Protein AF-A0A9K3D9E8-F1 (afdb_monomer_lite)

Radius of gyration: 18.88 Å; chains: 1; bounding box: 39×30×56 Å

Structure (mmCIF, N/CA/C/O backbone):
data_AF-A0A9K3D9E8-F1
#
_entry.id   AF-A0A9K3D9E8-F1
#
loop_
_atom_site.group_PDB
_atom_site.id
_atom_site.type_symbol
_atom_site.label_atom_id
_atom_site.label_alt_id
_atom_site.label_comp_id
_atom_site.label_asym_id
_atom_site.label_entity_id
_atom_site.label_seq_id
_atom_site.pdbx_PDB_ins_code
_atom_site.Cartn_x
_atom_site.Cartn_y
_atom_site.Cartn_z
_atom_site.occupancy
_atom_site.B_iso_or_equiv
_atom_site.auth_seq_id
_atom_site.auth_comp_id
_atom_site.auth_asym_id
_atom_site.auth_atom_id
_atom_site.pdbx_PDB_model_num
ATOM 1 N N . MET A 1 1 ? 25.885 17.808 -23.338 1.00 62.44 1 MET A N 1
ATOM 2 C CA . MET A 1 1 ? 25.522 16.580 -22.603 1.00 62.44 1 MET A CA 1
ATOM 3 C C . MET A 1 1 ? 25.167 15.544 -23.650 1.00 62.44 1 MET A C 1
ATOM 5 O O . MET A 1 1 ? 24.340 15.858 -24.497 1.00 62.44 1 MET A O 1
ATOM 9 N N . ASP A 1 2 ? 25.856 14.404 -23.670 1.00 86.69 2 ASP A N 1
ATOM 10 C CA . ASP A 1 2 ? 25.661 13.380 -24.702 1.00 86.69 2 ASP A CA 1
ATOM 11 C C . ASP A 1 2 ? 24.231 12.832 -24.701 1.00 86.69 2 ASP A C 1
ATOM 13 O O . ASP A 1 2 ? 23.613 12.673 -23.644 1.00 86.69 2 ASP A O 1
ATOM 17 N N . SER A 1 3 ? 23.712 12.504 -25.883 1.00 85.75 3 SER A N 1
ATOM 18 C CA . SER A 1 3 ? 22.376 11.913 -26.056 1.00 85.75 3 SER A CA 1
ATOM 19 C C . SER A 1 3 ? 22.204 10.619 -25.248 1.00 85.75 3 SER A C 1
ATOM 21 O O . SER A 1 3 ? 21.129 10.367 -24.706 1.00 85.75 3 SER A O 1
ATOM 23 N N . ALA A 1 4 ? 23.284 9.850 -25.078 1.00 86.25 4 ALA A N 1
ATOM 24 C CA . ALA A 1 4 ? 23.322 8.659 -24.233 1.00 86.25 4 ALA A CA 1
ATOM 25 C C . ALA A 1 4 ? 23.091 8.968 -22.741 1.00 86.25 4 ALA A C 1
ATOM 27 O O . ALA A 1 4 ? 22.401 8.218 -22.052 1.00 86.25 4 ALA A O 1
ATOM 28 N N . VAL A 1 5 ? 23.612 10.094 -22.243 1.00 91.38 5 VAL A N 1
ATOM 29 C CA . VAL A 1 5 ? 23.432 10.517 -20.844 1.00 91.38 5 VAL A CA 1
ATOM 30 C C . VAL A 1 5 ? 21.983 10.939 -20.602 1.00 91.38 5 VAL A C 1
ATOM 32 O O . VAL A 1 5 ? 21.387 10.552 -19.600 1.00 91.38 5 VAL A O 1
ATOM 35 N N . ILE A 1 6 ? 21.381 11.670 -21.545 1.00 90.00 6 ILE A N 1
ATOM 36 C CA . ILE A 1 6 ? 19.968 12.077 -21.472 1.00 90.00 6 ILE A CA 1
ATOM 37 C C . ILE A 1 6 ? 19.046 10.848 -21.469 1.00 90.00 6 ILE A C 1
ATOM 39 O O . ILE A 1 6 ? 18.113 10.783 -20.666 1.00 90.00 6 ILE A O 1
ATOM 43 N N . ALA A 1 7 ? 19.321 9.856 -22.321 1.00 90.81 7 ALA A N 1
ATOM 44 C CA . ALA A 1 7 ? 18.559 8.610 -22.366 1.00 90.81 7 ALA A CA 1
ATOM 45 C C . ALA A 1 7 ? 18.663 7.822 -21.050 1.00 90.81 7 ALA A C 1
ATOM 47 O O . ALA A 1 7 ? 17.645 7.375 -20.525 1.00 90.81 7 ALA A O 1
ATOM 48 N N . ALA A 1 8 ? 19.867 7.711 -20.479 1.00 91.12 8 ALA A N 1
ATOM 49 C CA . ALA A 1 8 ? 20.081 7.023 -19.207 1.00 91.12 8 ALA A CA 1
ATOM 50 C C . ALA A 1 8 ? 19.333 7.703 -18.049 1.0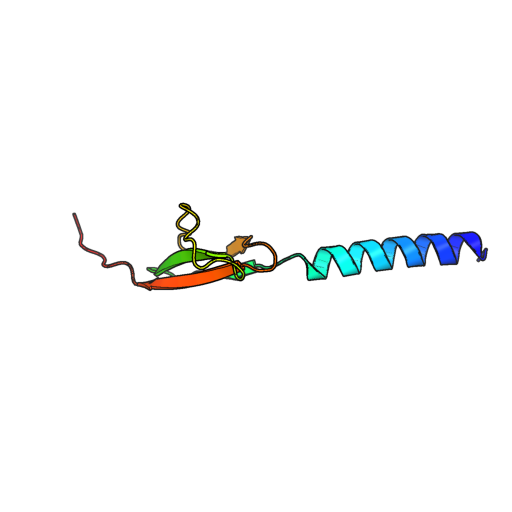0 91.12 8 ALA A C 1
ATOM 52 O O . ALA A 1 8 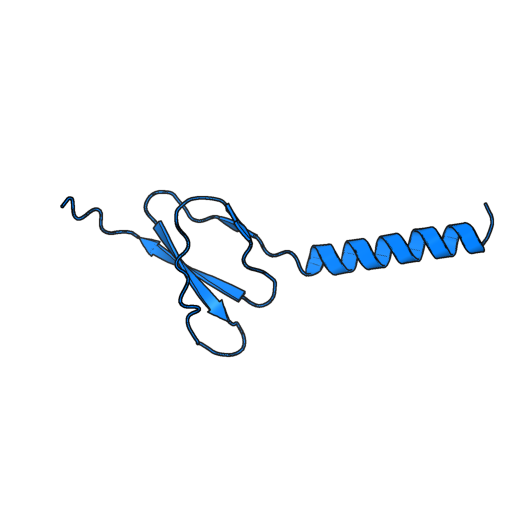? 18.624 7.038 -17.296 1.00 91.12 8 ALA A O 1
ATOM 53 N N . VAL A 1 9 ? 19.424 9.032 -17.939 1.00 93.94 9 VAL A N 1
ATOM 54 C CA . VAL A 1 9 ? 18.716 9.798 -16.898 1.00 93.94 9 VAL A CA 1
ATOM 55 C C . VAL A 1 9 ? 17.200 9.661 -17.047 1.00 93.94 9 VAL A C 1
ATOM 57 O O . VAL A 1 9 ? 16.496 9.452 -16.060 1.00 93.94 9 VAL A O 1
ATOM 60 N N . SER A 1 10 ? 16.693 9.711 -18.280 1.00 92.75 10 SER A N 1
ATOM 61 C CA . SER A 1 10 ? 15.261 9.559 -18.556 1.00 92.75 10 SER A CA 1
ATOM 62 C C . SER A 1 10 ? 14.757 8.162 -18.192 1.00 92.75 10 SER A C 1
ATOM 64 O O . SER A 1 10 ? 13.703 8.034 -17.574 1.00 92.75 10 SER A O 1
ATOM 66 N N . ALA A 1 11 ? 15.519 7.112 -18.510 1.00 91.88 11 ALA A N 1
ATOM 67 C CA . ALA A 1 11 ? 15.164 5.740 -18.157 1.00 91.88 11 ALA A CA 1
ATOM 68 C C . ALA A 1 11 ? 15.092 5.543 -16.634 1.00 91.88 11 ALA A C 1
ATOM 70 O O . ALA A 1 11 ? 14.134 4.955 -16.135 1.00 91.88 11 ALA A O 1
ATOM 71 N N . VAL A 1 12 ? 16.053 6.093 -15.886 1.00 94.50 12 VAL A N 1
ATOM 72 C CA . VAL A 1 12 ? 16.045 6.050 -14.414 1.00 94.50 12 VAL A CA 1
ATOM 73 C C . VAL A 1 12 ? 14.821 6.772 -13.847 1.00 94.50 12 VAL A C 1
ATOM 75 O O . VAL A 1 12 ? 14.161 6.243 -12.953 1.00 94.50 12 VAL A O 1
ATOM 78 N N . LEU A 1 13 ? 14.473 7.942 -14.389 1.00 92.31 13 LEU A N 1
ATOM 79 C CA . LEU A 1 13 ? 13.283 8.690 -13.975 1.00 92.31 13 LEU A CA 1
ATOM 80 C C . LEU A 1 13 ? 11.992 7.909 -14.226 1.00 92.31 13 LEU A C 1
ATOM 82 O O . LEU A 1 13 ? 11.140 7.860 -13.343 1.00 92.31 13 LEU A O 1
ATOM 86 N N . VAL A 1 14 ? 11.853 7.271 -15.391 1.00 92.62 14 VAL A N 1
ATOM 87 C CA . VAL A 1 14 ? 10.677 6.448 -15.716 1.00 92.62 14 VAL A CA 1
ATOM 88 C C . VAL A 1 14 ? 10.549 5.275 -14.747 1.00 92.62 14 VAL A C 1
ATOM 90 O O . VAL A 1 14 ? 9.459 5.036 -14.229 1.00 92.62 14 VAL A O 1
ATOM 93 N N . VAL A 1 15 ? 11.651 4.582 -14.447 1.00 90.25 15 VAL A N 1
ATOM 94 C CA . VAL A 1 15 ? 11.644 3.472 -13.485 1.00 90.25 15 VAL A CA 1
ATOM 95 C C . VAL A 1 15 ? 11.228 3.965 -12.099 1.00 90.25 15 VAL A C 1
ATOM 97 O O . VAL A 1 15 ? 10.312 3.391 -11.517 1.00 90.25 15 VAL A O 1
ATOM 100 N N . LEU A 1 16 ? 11.813 5.057 -11.601 1.00 88.38 16 LEU A N 1
ATOM 101 C CA . LEU A 1 16 ? 11.461 5.629 -10.296 1.00 88.38 16 LEU A CA 1
ATOM 102 C C . LEU A 1 16 ? 9.999 6.088 -10.223 1.00 88.38 16 LEU A C 1
ATOM 104 O O . LEU A 1 16 ? 9.313 5.817 -9.244 1.00 88.38 16 LEU A O 1
ATOM 108 N N . LEU A 1 17 ? 9.493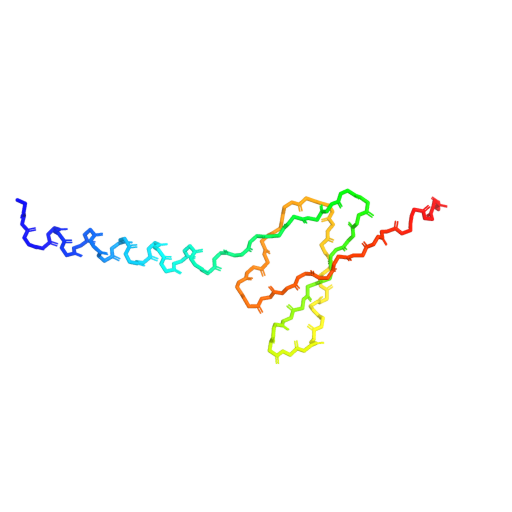 6.756 -11.259 1.00 84.75 17 LEU A N 1
ATOM 109 C CA . LEU A 1 17 ? 8.091 7.177 -11.309 1.00 84.75 17 LEU A CA 1
ATOM 110 C C . LEU A 1 17 ? 7.148 5.971 -11.326 1.00 84.75 17 LEU A C 1
ATOM 112 O O . LEU A 1 17 ? 6.153 5.959 -10.605 1.00 84.75 17 LEU A O 1
ATOM 116 N N . SER A 1 18 ? 7.479 4.937 -12.102 1.00 82.19 18 SER A N 1
ATOM 117 C CA . SER A 1 18 ? 6.670 3.721 -12.173 1.00 82.19 18 SER A CA 1
ATOM 118 C C . SER A 1 18 ? 6.639 2.960 -10.847 1.00 82.19 18 SER A C 1
ATOM 120 O O . SER A 1 18 ? 5.585 2.462 -10.464 1.00 82.19 18 SER A O 1
ATOM 122 N N . THR A 1 19 ? 7.747 2.921 -10.099 1.00 80.56 19 THR A N 1
ATOM 123 C CA . THR A 1 19 ? 7.779 2.271 -8.785 1.00 80.56 19 THR A CA 1
ATOM 124 C C . THR A 1 19 ? 7.039 3.080 -7.729 1.00 80.56 19 THR A C 1
ATOM 126 O O . THR A 1 19 ? 6.351 2.478 -6.912 1.00 80.56 19 THR A O 1
ATOM 129 N N . ILE A 1 20 ? 7.091 4.416 -7.765 1.00 77.94 20 ILE A N 1
ATOM 130 C CA . ILE A 1 20 ? 6.326 5.273 -6.842 1.00 77.94 20 ILE A CA 1
ATOM 131 C C . ILE A 1 20 ? 4.815 5.093 -7.028 1.00 77.94 20 ILE A C 1
ATOM 133 O O . ILE A 1 20 ? 4.093 5.030 -6.040 1.00 77.94 20 ILE A O 1
ATOM 137 N N . ILE A 1 21 ? 4.330 4.938 -8.265 1.00 73.69 21 ILE A N 1
ATOM 138 C CA . ILE A 1 21 ? 2.904 4.659 -8.537 1.00 73.69 21 ILE A CA 1
ATOM 139 C C . ILE A 1 21 ? 2.461 3.322 -7.918 1.00 73.69 21 ILE A C 1
ATOM 141 O O . ILE A 1 21 ? 1.295 3.145 -7.575 1.00 73.69 21 ILE A O 1
ATOM 145 N N . LEU A 1 22 ? 3.393 2.384 -7.744 1.00 76.81 22 LEU A N 1
ATOM 146 C CA . LEU A 1 22 ? 3.136 1.091 -7.115 1.00 76.81 22 LEU A CA 1
ATOM 147 C C . LEU A 1 22 ? 3.222 1.141 -5.582 1.00 76.81 22 LEU A C 1
ATOM 149 O O . LEU A 1 22 ? 2.963 0.135 -4.928 1.00 76.81 22 LEU A O 1
ATOM 153 N N . ILE A 1 23 ? 3.575 2.278 -4.983 1.00 80.31 23 ILE A N 1
ATOM 154 C CA . ILE A 1 23 ? 3.633 2.432 -3.531 1.00 80.31 23 ILE A CA 1
ATOM 155 C C . ILE A 1 23 ? 2.280 2.949 -3.035 1.00 80.31 23 ILE A C 1
ATOM 157 O O . ILE A 1 23 ? 1.911 4.090 -3.294 1.00 80.31 23 ILE A O 1
ATOM 161 N N . ALA A 1 24 ? 1.565 2.121 -2.271 1.00 79.50 24 ALA A N 1
ATOM 162 C CA . ALA A 1 24 ? 0.359 2.527 -1.555 1.00 79.50 24 ALA A CA 1
ATOM 163 C C . ALA A 1 24 ? 0.590 2.411 -0.044 1.00 79.50 24 ALA A C 1
ATOM 165 O O . ALA A 1 24 ? 0.901 1.328 0.471 1.00 79.50 24 ALA A O 1
ATOM 166 N N . PHE A 1 25 ? 0.453 3.543 0.645 1.00 83.88 25 PHE A N 1
ATOM 167 C CA . PHE A 1 25 ? 0.481 3.639 2.099 1.00 83.88 25 PHE A CA 1
ATOM 168 C C . PHE A 1 25 ? -0.907 3.998 2.612 1.00 83.88 25 PHE A C 1
ATOM 170 O O . PHE A 1 25 ? -1.557 4.877 2.052 1.00 83.88 25 PHE A O 1
ATOM 177 N N . GLU A 1 26 ? -1.309 3.365 3.707 1.00 84.31 26 GLU A N 1
ATOM 178 C CA . GLU A 1 26 ? -2.525 3.703 4.445 1.00 84.31 26 GLU A CA 1
ATOM 179 C C . GLU A 1 26 ? -2.164 4.020 5.892 1.00 84.31 26 GLU A C 1
ATOM 181 O O . GLU A 1 26 ? -1.223 3.452 6.459 1.00 84.31 26 GLU A O 1
ATOM 186 N N . THR A 1 27 ? -2.919 4.936 6.490 1.00 88.94 27 THR A N 1
ATOM 187 C CA . THR A 1 27 ? -2.780 5.292 7.902 1.00 88.94 27 THR A CA 1
ATOM 188 C C . THR A 1 27 ? -3.968 4.749 8.682 1.00 88.94 27 THR A C 1
ATOM 190 O O . THR A 1 27 ? -5.122 5.015 8.346 1.00 88.94 27 THR A O 1
ATOM 193 N N . ILE A 1 28 ? -3.689 3.961 9.718 1.00 88.38 28 ILE A N 1
ATOM 194 C CA . ILE A 1 28 ? -4.707 3.418 10.614 1.00 88.38 28 ILE A CA 1
ATOM 195 C C . ILE A 1 28 ? -4.809 4.331 11.838 1.00 88.38 28 ILE A C 1
ATOM 197 O O . ILE A 1 28 ? -3.812 4.497 12.551 1.00 88.38 28 ILE A O 1
ATOM 201 N N . PRO A 1 29 ? -5.988 4.928 12.096 1.00 86.31 29 PRO A N 1
ATOM 202 C CA . PRO A 1 29 ? -6.194 5.792 13.249 1.00 86.31 29 PRO A CA 1
ATOM 203 C C . PRO A 1 29 ? -5.979 5.053 14.575 1.00 86.31 29 PRO A C 1
ATOM 205 O O . PRO A 1 29 ? -6.162 3.840 14.673 1.00 86.31 29 PRO A O 1
ATOM 208 N N . THR A 1 30 ? -5.663 5.806 15.627 1.00 86.38 30 THR A N 1
ATOM 209 C CA . THR A 1 30 ? -5.587 5.288 17.000 1.00 86.38 30 THR A CA 1
ATOM 210 C C . THR A 1 30 ? -6.889 4.583 17.393 1.00 86.38 30 THR A C 1
ATOM 212 O O . THR A 1 30 ? -7.980 5.026 17.022 1.00 86.38 30 THR A O 1
ATOM 215 N N . ASN A 1 31 ? -6.782 3.484 18.146 1.00 85.06 31 ASN A N 1
ATOM 216 C CA . ASN A 1 31 ? -7.899 2.611 18.550 1.00 85.06 31 ASN A CA 1
ATOM 217 C C . ASN A 1 31 ? -8.670 1.956 17.386 1.00 85.06 31 ASN A C 1
ATOM 219 O O . ASN A 1 31 ? -9.819 1.543 17.556 1.00 85.06 31 ASN A O 1
ATOM 223 N N . HIS A 1 32 ? -8.063 1.855 16.203 1.00 87.75 32 HIS A N 1
ATOM 224 C CA . HIS A 1 32 ? -8.624 1.124 15.072 1.00 87.75 32 HIS A CA 1
ATOM 225 C C . HIS A 1 32 ? -7.691 -0.006 14.632 1.00 87.75 32 HIS A C 1
ATOM 227 O O . HIS A 1 32 ? -6.482 0.023 14.863 1.00 87.75 32 HIS A O 1
ATOM 233 N N . ALA A 1 33 ? -8.269 -1.008 13.978 1.00 88.00 33 ALA A N 1
ATOM 234 C CA . ALA A 1 33 ? -7.538 -1.998 13.204 1.00 88.00 33 ALA A CA 1
ATOM 235 C C . ALA A 1 33 ? -7.983 -1.958 11.742 1.00 88.00 33 ALA A C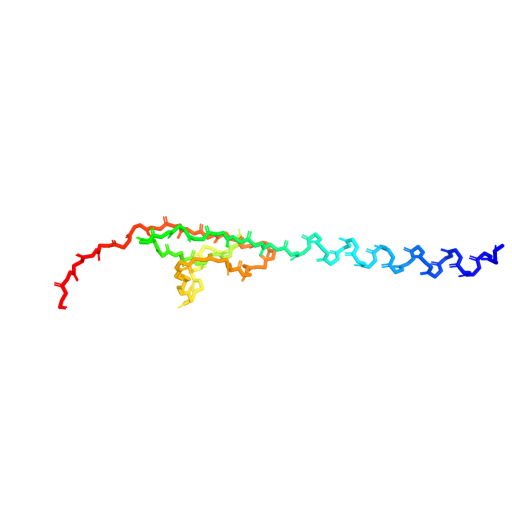 1
ATOM 237 O O . ALA A 1 33 ? -9.099 -1.557 11.421 1.00 88.00 33 ALA A O 1
ATOM 238 N N . GLY A 1 34 ? -7.085 -2.368 10.856 1.00 87.56 34 GLY A N 1
ATOM 239 C CA . GLY A 1 34 ? -7.308 -2.481 9.427 1.00 87.56 34 GLY A CA 1
ATOM 240 C C . GLY A 1 34 ? -7.227 -3.933 8.973 1.00 87.56 34 GLY A C 1
ATOM 241 O O . GLY A 1 34 ? -6.225 -4.599 9.225 1.00 87.56 34 GLY A O 1
ATOM 242 N N . LEU A 1 35 ? -8.245 -4.422 8.271 1.00 88.00 35 LEU A N 1
ATOM 243 C CA . LEU A 1 35 ? -8.149 -5.665 7.502 1.00 88.00 35 LEU A CA 1
ATOM 244 C C . LEU A 1 35 ? -7.799 -5.339 6.058 1.00 88.00 35 LEU A C 1
ATOM 246 O O . LEU A 1 35 ? -8.412 -4.467 5.442 1.00 88.00 35 LEU A O 1
ATOM 250 N N . LEU A 1 36 ? -6.816 -6.050 5.525 1.00 85.75 36 LEU A N 1
ATOM 251 C CA . LEU A 1 36 ? -6.352 -5.875 4.162 1.00 85.75 36 LEU A CA 1
ATOM 252 C C . LEU A 1 36 ? -7.135 -6.770 3.209 1.00 85.75 36 LEU A C 1
ATOM 254 O O . LEU A 1 36 ? -7.249 -7.973 3.428 1.00 85.75 36 LEU A O 1
ATOM 258 N N . TYR A 1 37 ? -7.620 -6.185 2.123 1.00 80.94 37 TYR A N 1
ATOM 259 C CA . TYR A 1 37 ? -8.329 -6.889 1.065 1.00 80.94 37 TYR A CA 1
ATOM 260 C C . TYR A 1 37 ? -7.596 -6.725 -0.260 1.00 80.94 37 TYR A C 1
ATOM 262 O O . TYR A 1 37 ? -7.010 -5.671 -0.536 1.00 80.94 37 TYR A O 1
ATOM 270 N N . HIS A 1 38 ? -7.667 -7.750 -1.108 1.00 79.12 38 HIS A N 1
ATOM 271 C CA . HIS A 1 38 ? -7.271 -7.613 -2.505 1.00 79.12 38 HIS A CA 1
ATOM 272 C C . HIS A 1 38 ? -8.393 -6.965 -3.320 1.00 79.12 38 HIS A C 1
ATOM 274 O O . HIS A 1 38 ? -9.570 -7.262 -3.150 1.00 79.12 38 HIS A O 1
ATOM 280 N N . SER A 1 39 ? -8.041 -6.072 -4.246 1.00 74.00 39 SER A N 1
ATOM 281 C CA . SER A 1 39 ? -9.040 -5.403 -5.089 1.00 74.00 39 SER A CA 1
ATOM 282 C C . SER A 1 39 ? -9.710 -6.334 -6.108 1.00 74.00 39 SER A C 1
ATOM 284 O O . SER A 1 39 ? -10.778 -6.000 -6.611 1.00 74.00 39 SER A O 1
ATOM 286 N N . TRP A 1 40 ? -9.093 -7.472 -6.444 1.00 74.81 40 TRP A N 1
ATOM 287 C CA . TRP A 1 40 ? -9.579 -8.404 -7.475 1.00 74.81 40 TRP A CA 1
ATOM 288 C C . TRP A 1 40 ? -10.345 -9.609 -6.934 1.00 74.81 40 TRP A C 1
ATOM 290 O O . TRP A 1 40 ? -11.074 -10.261 -7.675 1.00 74.81 40 TRP A O 1
ATOM 300 N N . ASP A 1 41 ? -10.167 -9.917 -5.660 1.00 71.00 41 ASP A N 1
ATOM 301 C CA . ASP A 1 41 ? -10.817 -11.022 -4.984 1.00 71.00 41 ASP A CA 1
ATOM 302 C C . ASP A 1 41 ? -11.083 -10.518 -3.577 1.00 71.00 41 ASP A C 1
ATOM 304 O O . ASP A 1 41 ? -10.161 -10.035 -2.921 1.00 71.00 41 ASP A O 1
ATOM 308 N N . VAL A 1 42 ? -12.333 -10.579 -3.122 1.00 66.81 42 VAL A N 1
ATOM 309 C CA . VAL A 1 42 ? -12.753 -10.110 -1.787 1.00 66.81 42 VAL A CA 1
ATOM 310 C C . VAL A 1 42 ? -12.246 -11.090 -0.712 1.00 66.81 42 VAL A C 1
ATOM 312 O O . VAL A 1 42 ? -12.920 -11.400 0.267 1.00 66.81 42 VAL A O 1
ATOM 315 N N . SER A 1 43 ? -11.050 -11.635 -0.914 1.00 72.81 43 SER A N 1
ATOM 316 C CA . SER A 1 43 ? -10.297 -12.400 0.048 1.00 72.81 43 SER A CA 1
ATOM 317 C C . SER A 1 43 ? -9.621 -11.436 1.016 1.00 72.81 43 SER A C 1
ATOM 319 O O . SER A 1 43 ? -8.922 -10.487 0.644 1.00 72.81 43 SER A O 1
ATOM 321 N N . VAL A 1 44 ? -9.882 -11.690 2.295 1.00 69.19 44 VAL A N 1
ATOM 322 C CA . VAL A 1 44 ? -9.202 -11.039 3.409 1.00 69.19 44 VAL A CA 1
ATOM 323 C C . VAL A 1 44 ? -7.801 -11.631 3.475 1.00 69.19 44 VAL A C 1
ATOM 325 O O . VAL A 1 44 ? -7.647 -12.844 3.628 1.00 69.19 44 VAL A O 1
ATOM 328 N N . ASP A 1 45 ? -6.777 -10.790 3.359 1.00 69.75 45 ASP A N 1
ATOM 329 C CA . ASP A 1 45 ? -5.434 -11.200 3.746 1.00 69.75 45 ASP A CA 1
ATOM 330 C C . ASP A 1 45 ? -5.459 -11.421 5.263 1.00 69.75 45 ASP A C 1
ATOM 332 O O . ASP A 1 45 ? -5.957 -10.577 6.009 1.00 69.75 45 ASP A O 1
ATOM 336 N N . ALA A 1 46 ? -4.941 -12.551 5.744 1.00 65.31 46 ALA A N 1
ATOM 337 C CA . ALA A 1 46 ? -5.020 -12.946 7.156 1.00 65.31 46 ALA A CA 1
ATOM 338 C C . ALA A 1 46 ? -4.249 -12.000 8.106 1.00 65.31 46 ALA A C 1
ATOM 340 O O . ALA A 1 46 ? -4.125 -12.261 9.304 1.00 65.31 46 ALA A O 1
ATOM 341 N N . LYS A 1 47 ? -3.697 -10.910 7.571 1.00 75.69 47 LYS A N 1
ATOM 342 C CA . LYS A 1 47 ? -2.918 -9.913 8.277 1.00 75.69 47 LYS A CA 1
ATOM 343 C C . LYS A 1 47 ? -3.787 -8.722 8.679 1.00 75.69 47 LYS A C 1
ATOM 345 O O . LYS A 1 47 ? -4.205 -7.920 7.845 1.00 75.69 47 LYS A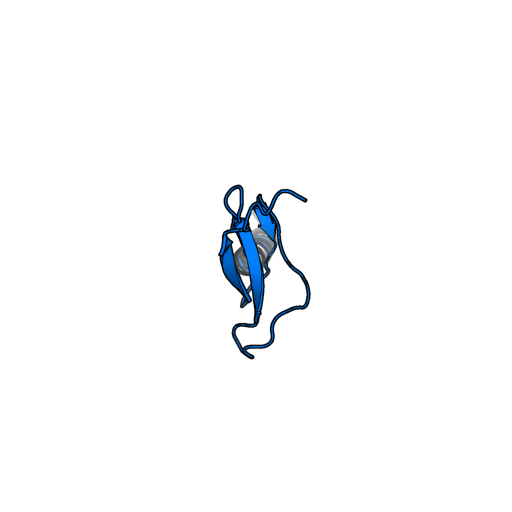 O 1
ATOM 350 N N . THR A 1 48 ? -3.969 -8.571 9.985 1.00 79.75 48 THR A N 1
ATOM 351 C CA . THR A 1 48 ? -4.537 -7.365 10.592 1.00 79.75 48 THR A CA 1
ATOM 352 C C . THR A 1 48 ? -3.448 -6.315 10.799 1.00 79.75 48 THR A C 1
ATOM 354 O O . THR A 1 48 ? -2.369 -6.609 11.321 1.00 79.75 48 THR A O 1
ATOM 357 N N . TYR A 1 49 ? -3.742 -5.083 10.407 1.00 85.00 49 TYR A N 1
ATOM 358 C CA . TYR A 1 49 ? -2.926 -3.900 10.634 1.00 85.00 49 TYR A CA 1
ATOM 359 C C . TYR A 1 49 ? -3.442 -3.141 11.863 1.00 85.00 49 TYR A C 1
ATOM 361 O O . TYR A 1 49 ? -4.648 -2.994 12.042 1.00 85.00 49 TYR A O 1
ATOM 369 N N . TYR A 1 50 ? -2.536 -2.680 12.721 1.00 85.62 50 TYR A N 1
ATOM 370 C CA . TYR A 1 50 ? -2.856 -1.894 13.922 1.00 85.62 50 TYR A CA 1
ATOM 371 C C . TYR A 1 50 ? -2.599 -0.405 13.674 1.00 85.62 50 TYR A C 1
ATOM 373 O O . TYR A 1 50 ? -2.340 -0.019 12.539 1.00 85.62 50 TYR A O 1
ATOM 381 N N . GLU A 1 51 ? -2.668 0.438 14.700 1.00 89.06 51 GLU A N 1
ATOM 382 C CA . GLU A 1 51 ? -2.432 1.878 14.562 1.00 89.06 51 GLU A CA 1
ATOM 383 C C . GLU A 1 51 ? -1.105 2.225 13.855 1.00 89.06 51 GLU A C 1
ATOM 385 O O . GLU A 1 51 ? -0.093 1.531 13.997 1.00 89.06 51 GLU A O 1
ATOM 390 N N . GLY A 1 52 ? -1.115 3.313 13.080 1.00 88.06 52 GLY A N 1
ATOM 391 C CA . GLY A 1 52 ? 0.066 3.852 12.404 1.00 88.06 52 GLY A CA 1
ATOM 392 C C . GLY A 1 52 ? 0.079 3.681 10.884 1.00 88.06 52 GLY A C 1
ATOM 393 O O . GLY A 1 52 ? -0.930 3.370 10.252 1.00 88.06 52 GLY A O 1
ATOM 394 N N . TRP A 1 53 ? 1.246 3.946 10.294 1.00 89.12 53 TRP A N 1
ATOM 395 C CA . TRP A 1 53 ? 1.463 3.911 8.848 1.00 89.12 53 TRP A CA 1
ATOM 396 C C . TRP A 1 53 ? 1.835 2.513 8.381 1.00 89.12 53 TRP A C 1
ATOM 398 O O . TRP A 1 53 ? 2.799 1.927 8.876 1.00 89.12 53 TRP A O 1
ATOM 408 N N . HIS A 1 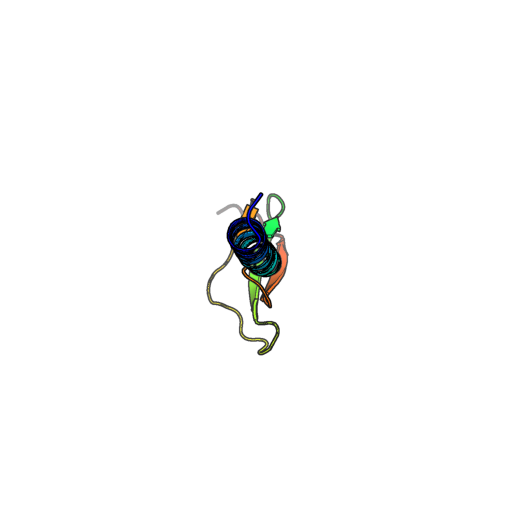54 ? 1.133 2.021 7.364 1.00 87.06 54 HIS A N 1
ATOM 409 C CA . HIS A 1 54 ? 1.370 0.693 6.816 1.00 87.06 54 HIS A CA 1
ATOM 410 C C . HIS A 1 54 ? 1.557 0.731 5.314 1.00 87.06 54 HIS A C 1
ATOM 412 O O . HIS A 1 54 ? 0.842 1.421 4.590 1.00 87.06 54 HIS A O 1
ATOM 418 N N . PHE A 1 55 ? 2.525 -0.055 4.847 1.00 85.69 55 PHE A N 1
ATOM 419 C CA . PHE A 1 55 ? 2.661 -0.352 3.432 1.00 85.69 55 PHE A CA 1
ATOM 420 C C . PHE A 1 55 ? 1.652 -1.437 3.057 1.00 85.69 55 PHE A C 1
ATOM 422 O O . PHE A 1 55 ? 1.708 -2.569 3.549 1.00 85.69 55 PHE A O 1
ATOM 429 N N . VAL A 1 56 ? 0.723 -1.061 2.191 1.00 81.94 56 VAL A N 1
ATOM 430 C CA . VAL A 1 56 ? -0.410 -1.888 1.772 1.00 81.94 56 VAL A CA 1
ATOM 431 C C . VAL A 1 56 ? -0.103 -2.541 0.427 1.00 81.94 56 VAL A C 1
ATOM 433 O O . VAL A 1 56 ? -0.493 -3.682 0.190 1.00 81.94 56 VAL A O 1
ATOM 436 N N . GLY A 1 57 ? 0.705 -1.872 -0.399 1.00 78.75 57 GLY A N 1
ATOM 437 C CA . GLY A 1 57 ? 0.981 -2.281 -1.769 1.00 78.75 57 GLY A CA 1
ATOM 438 C C . GLY A 1 57 ? -0.163 -1.896 -2.711 1.00 78.75 57 GLY A C 1
ATOM 439 O O . GLY A 1 57 ? -1.277 -1.613 -2.268 1.00 78.75 57 GLY A O 1
ATOM 440 N N . PRO A 1 58 ? 0.100 -1.848 -4.020 1.00 76.62 58 PRO A N 1
ATOM 441 C CA . PRO A 1 58 ? -0.883 -1.385 -4.982 1.00 76.62 58 PRO A CA 1
ATOM 442 C C . PRO A 1 58 ? -2.002 -2.429 -5.121 1.00 76.62 58 PRO A C 1
ATOM 444 O O . PRO A 1 58 ? -1.763 -3.624 -4.928 1.00 76.62 58 PRO A O 1
ATOM 447 N N . TRP A 1 59 ? -3.212 -1.991 -5.490 1.00 76.12 59 TRP A N 1
ATOM 448 C CA . TRP A 1 59 ? -4.371 -2.878 -5.739 1.00 76.12 59 TRP A CA 1
ATOM 449 C C . TRP A 1 59 ? -4.893 -3.616 -4.503 1.00 76.12 59 TRP A C 1
ATOM 451 O O . TRP A 1 59 ? -5.446 -4.718 -4.584 1.00 76.12 59 TRP A O 1
ATOM 461 N N . ARG A 1 60 ? -4.690 -3.005 -3.343 1.00 78.88 60 ARG A N 1
ATOM 462 C CA . ARG A 1 60 ? -5.204 -3.464 -2.065 1.00 78.88 60 ARG A CA 1
ATOM 463 C C . ARG A 1 60 ? -5.877 -2.295 -1.370 1.00 78.88 60 ARG A C 1
ATOM 465 O O . ARG A 1 60 ? -5.470 -1.149 -1.549 1.00 78.88 60 ARG A O 1
ATOM 472 N N . TYR A 1 61 ? -6.909 -2.586 -0.596 1.00 80.44 61 TYR A N 1
ATOM 473 C CA . TYR A 1 61 ? -7.595 -1.588 0.215 1.00 80.44 61 TYR A CA 1
ATOM 474 C C . TYR A 1 61 ? -7.681 -2.074 1.655 1.00 80.44 61 TYR A C 1
ATOM 476 O O . TYR A 1 61 ? -7.733 -3.280 1.915 1.00 80.44 61 TYR A O 1
ATOM 484 N N . VAL A 1 62 ? -7.677 -1.131 2.594 1.00 85.25 62 VAL A N 1
ATOM 485 C CA . VAL A 1 62 ? -7.760 -1.442 4.019 1.00 85.25 62 VAL A CA 1
ATOM 486 C C . VAL A 1 62 ? -9.134 -1.055 4.542 1.00 85.25 62 VAL A C 1
ATOM 488 O O . VAL A 1 62 ? -9.551 0.095 4.448 1.00 85.25 62 VAL A O 1
ATOM 491 N N . CYS A 1 63 ? -9.852 -2.028 5.096 1.00 85.81 63 CYS A N 1
ATOM 492 C CA . CYS A 1 63 ? -11.097 -1.781 5.808 1.00 85.81 63 CYS A CA 1
ATOM 493 C C . CYS A 1 63 ? -10.773 -1.500 7.274 1.00 85.81 63 CYS A C 1
ATOM 495 O O . CYS A 1 63 ? -10.310 -2.391 7.988 1.00 85.81 63 CYS A O 1
ATOM 497 N N . VAL A 1 64 ? -11.000 -0.261 7.701 1.00 86.88 64 VAL A N 1
ATOM 498 C CA . VAL A 1 64 ? -10.720 0.194 9.062 1.00 86.88 64 VAL A CA 1
ATOM 499 C C . VAL A 1 64 ? -11.954 -0.008 9.938 1.00 86.88 64 VAL A C 1
ATOM 501 O O . VAL A 1 64 ? -13.046 0.434 9.587 1.00 86.88 64 VAL A O 1
ATOM 504 N N . TYR A 1 65 ? -11.780 -0.648 11.090 1.00 84.75 65 TYR A N 1
ATOM 505 C CA . TYR A 1 65 ? -12.821 -0.855 12.093 1.00 84.75 65 TYR A CA 1
ATOM 506 C C . TYR A 1 65 ? -12.321 -0.435 13.475 1.00 84.75 65 TYR A C 1
ATOM 508 O O . TYR A 1 65 ? -11.130 -0.534 13.782 1.00 84.75 65 TYR A O 1
ATOM 516 N N . SER A 1 66 ? -13.229 0.070 14.311 1.00 84.62 66 SER A N 1
ATOM 517 C CA . SER A 1 66 ? -12.904 0.438 15.686 1.00 84.62 66 SER A CA 1
ATOM 518 C C . SER A 1 66 ? -12.613 -0.815 16.506 1.00 84.62 66 SER A C 1
ATOM 520 O O . SER A 1 66 ? -13.330 -1.816 16.429 1.00 84.62 66 SER A O 1
ATOM 522 N N . GLN A 1 67 ? -11.557 -0.764 17.312 1.00 77.31 67 GLN A N 1
ATOM 523 C CA . GLN A 1 67 ? -11.332 -1.786 18.319 1.00 77.31 67 GLN A CA 1
ATOM 524 C C . GLN A 1 67 ? -12.240 -1.484 19.508 1.00 77.31 67 GLN A C 1
ATOM 526 O O . GLN A 1 67 ? -12.194 -0.397 20.085 1.00 77.31 67 GLN A O 1
ATOM 531 N N . SER A 1 68 ? -13.081 -2.450 19.870 1.00 65.94 68 SER A N 1
ATOM 532 C CA . SER A 1 68 ? -13.684 -2.463 21.196 1.00 65.94 68 SER A CA 1
ATOM 533 C C . SER A 1 68 ? -12.539 -2.579 22.201 1.00 65.94 68 SER A C 1
ATOM 535 O O . SER A 1 68 ? -11.869 -3.609 22.254 1.00 65.94 68 SER A O 1
ATOM 537 N N . LEU A 1 69 ? -12.290 -1.520 22.973 1.00 59.97 69 LEU A N 1
ATOM 538 C CA . LEU A 1 69 ? -11.515 -1.599 24.210 1.00 59.97 69 LEU A CA 1
ATOM 539 C C . LEU A 1 69 ? -12.363 -2.360 25.242 1.00 59.97 69 LEU A C 1
ATOM 541 O O . LEU A 1 69 ? -12.794 -1.800 26.249 1.00 59.97 69 LEU A O 1
ATOM 545 N N . GLU A 1 70 ? -12.655 -3.633 24.982 1.00 54.69 70 GLU A N 1
ATOM 546 C CA . GLU A 1 70 ? -13.028 -4.550 26.050 1.00 54.69 70 GLU A CA 1
ATOM 547 C C . GLU A 1 70 ? -11.748 -4.793 26.844 1.00 54.69 70 GLU A C 1
ATOM 549 O O . GLU A 1 70 ? -10.920 -5.636 26.509 1.00 54.69 70 GLU A O 1
ATOM 554 N N . TYR A 1 71 ? -11.554 -3.937 27.849 1.00 48.31 71 TYR A N 1
ATOM 555 C CA . TYR A 1 71 ? -10.608 -4.140 28.932 1.00 48.31 71 TYR A CA 1
ATOM 556 C C . TYR A 1 71 ? -10.791 -5.568 29.470 1.00 48.31 71 TYR A C 1
ATOM 558 O O . TYR A 1 71 ? -11.797 -5.856 30.120 1.00 48.31 71 TYR A O 1
ATOM 566 N N . ALA A 1 72 ? -9.829 -6.438 29.166 1.00 44.88 72 ALA A N 1
ATOM 567 C CA . ALA A 1 72 ? -9.628 -7.729 29.815 1.00 44.88 72 ALA A CA 1
ATOM 568 C C . ALA A 1 72 ? -8.514 -7.603 30.859 1.00 44.88 72 ALA A C 1
ATOM 570 O O . ALA A 1 72 ? -7.505 -6.921 30.557 1.00 44.88 72 ALA A O 1
#

Sequence (72 aa):
MDSAVIAAVSAVLVVLLSTIILIAFETIPTNHAGLLYHSWDVSVDAKTYYEGWHFVGPWRYVCVYSQSLEYA

Organism: NCBI:txid797122

pLDDT: mean 81.07, std 10.22, range [44.88, 94.5]

Secondary structure (DSSP, 8-state):
--HHHHHHHHHHHHHHHHHHHT--EEEEPTTEEEEEEESSS-PEEEEEE-SEEEE--TTEEEEEEE------

Foldseek 3Di:
DDPVVVVVVVVVVVVVVVVVVFWDKDAAAAQKKWFKAAQVDRDTDPDIHHGGIDTRTPRMDIDIDGHPPPPD